Protein AF-A0A6J4VVV2-F1 (afdb_monomer_lite)

pLDDT: mean 94.4, std 8.82, range [35.97, 98.75]

Foldseek 3Di:
DEDDVCLVVDPDHDPAYDHDDQLDQWDDPQQHEIEGFQFWDAPPDPDTSGDGDLLSLLVSLLVRVVSPHPYYYQQPCDPVNGPRHPADDPVQDDPPGGSNVVSNVVSSDDDDDD

Organism: NCBI:txid543023

Secondary structure (DSSP, 8-state):
-B--TTGGG-SS--S--B---TTSSEEEETTTEEEE-S-B--TT-SS-SB---HHHHHHHHHHHHHH--SEEEES-SS-GGGT---S--GGG--SSS-HHHHHHHTTT------

Sequence (114 aa):
LKVFSGYRSCDDQPSSWHQYSPAEAADQQAGFSYSISPGFWRADEPSPRLARDLNRWRQNIREMVAAADSWQLITTFNEWGEGTAVEEAKAWESGRYGDYLDALANDGVEVGGS

Radius of gyration: 15.32 Å; chains: 1; bounding box: 56×19×36 Å

Structure (mmCIF, N/CA/C/O backbone):
data_AF-A0A6J4VVV2-F1
#
_entry.id   AF-A0A6J4VVV2-F1
#
loop_
_atom_site.group_PDB
_atom_site.id
_atom_site.type_symbol
_atom_site.label_atom_id
_atom_site.label_alt_id
_atom_site.label_comp_id
_atom_site.label_asym_id
_atom_site.label_entity_id
_atom_site.label_seq_id
_atom_site.pdbx_PDB_ins_code
_atom_site.Cartn_x
_atom_site.Cartn_y
_atom_site.Cartn_z
_atom_site.occupancy
_atom_site.B_iso_or_equiv
_atom_site.auth_seq_id
_atom_site.auth_comp_id
_atom_site.auth_asym_id
_atom_site.auth_atom_id
_atom_site.pdbx_PDB_model_num
ATOM 1 N N . LEU A 1 1 ? -17.395 -5.690 5.392 1.00 86.19 1 LEU A N 1
ATOM 2 C CA . LEU A 1 1 ? -18.173 -5.609 4.132 1.00 86.19 1 LEU A CA 1
ATOM 3 C C . LEU A 1 1 ? -17.576 -4.512 3.248 1.00 86.19 1 LEU A C 1
ATOM 5 O O . LEU A 1 1 ? -16.891 -3.649 3.788 1.00 86.19 1 LEU A O 1
ATOM 9 N N . LYS A 1 2 ? -17.788 -4.553 1.926 1.00 87.81 2 LYS A N 1
ATOM 10 C CA . LYS A 1 2 ? -17.359 -3.478 1.017 1.00 87.81 2 LYS A CA 1
ATOM 11 C C . LYS A 1 2 ? -18.241 -2.238 1.206 1.00 87.81 2 LYS A C 1
ATOM 13 O O . LYS A 1 2 ? -19.454 -2.392 1.336 1.00 87.81 2 LYS A O 1
ATOM 18 N N . VAL A 1 3 ? -17.661 -1.039 1.206 1.00 92.19 3 VAL A N 1
ATOM 19 C CA . VAL A 1 3 ? -18.433 0.212 1.319 1.00 92.19 3 VAL A CA 1
ATOM 20 C C . VAL A 1 3 ? -19.275 0.509 0.071 1.00 92.19 3 VAL A C 1
ATOM 22 O O . VAL A 1 3 ? -18.948 0.123 -1.052 1.00 92.19 3 VAL A O 1
ATOM 25 N N . PHE A 1 4 ? -20.376 1.224 0.284 1.00 91.25 4 PHE A N 1
ATOM 26 C CA . PHE A 1 4 ? -21.282 1.764 -0.732 1.00 91.25 4 PHE A CA 1
ATOM 27 C C . PHE A 1 4 ? -21.909 3.066 -0.207 1.00 91.25 4 PHE A C 1
ATOM 29 O O . PHE A 1 4 ? -21.814 3.364 0.981 1.00 91.25 4 PHE A O 1
ATOM 36 N N . SER A 1 5 ? -22.548 3.872 -1.057 1.00 92.19 5 SER A N 1
ATOM 37 C CA . SER A 1 5 ? -23.147 5.137 -0.599 1.00 92.19 5 SER A CA 1
ATOM 38 C C . SER A 1 5 ? -24.180 4.901 0.514 1.00 92.19 5 SER A C 1
ATOM 40 O O . SER A 1 5 ? -25.110 4.120 0.335 1.00 92.19 5 SER A O 1
ATOM 42 N N . GLY A 1 6 ? -24.008 5.559 1.666 1.00 90.88 6 GLY A N 1
ATOM 43 C CA . GLY A 1 6 ? -24.901 5.413 2.824 1.00 90.88 6 GLY A CA 1
ATOM 44 C C . GLY A 1 6 ? -24.637 4.194 3.716 1.00 90.88 6 GLY A C 1
ATOM 45 O O . GLY A 1 6 ? -25.412 3.946 4.631 1.00 90.88 6 GLY A O 1
ATOM 46 N N . TYR A 1 7 ? -23.543 3.448 3.523 1.00 91.31 7 TYR A N 1
ATOM 47 C CA . TYR A 1 7 ? -23.282 2.215 4.285 1.00 91.31 7 TYR A CA 1
ATOM 48 C C . TYR A 1 7 ? -23.299 2.391 5.818 1.00 91.31 7 TYR A C 1
ATOM 50 O O . TYR A 1 7 ? -23.681 1.482 6.552 1.00 91.31 7 TYR A O 1
ATOM 58 N N . ARG A 1 8 ? -22.924 3.576 6.321 1.00 90.38 8 ARG A N 1
ATOM 59 C CA . ARG A 1 8 ? -22.918 3.894 7.762 1.00 90.38 8 ARG A CA 1
ATOM 60 C C . ARG A 1 8 ? -24.309 4.102 8.362 1.00 90.38 8 ARG A C 1
ATOM 62 O O . ARG A 1 8 ? -24.425 4.128 9.580 1.00 90.38 8 ARG A O 1
ATOM 69 N N . SER A 1 9 ? -25.336 4.291 7.536 1.00 92.75 9 SER A N 1
ATOM 70 C CA . SER A 1 9 ? -26.715 4.505 7.987 1.00 92.75 9 SER A CA 1
ATOM 71 C C . SER A 1 9 ? -27.594 3.266 7.838 1.00 92.75 9 SER A C 1
ATOM 73 O O . SER A 1 9 ? -28.804 3.372 7.992 1.00 92.75 9 SER A O 1
ATOM 75 N N . CYS A 1 10 ? -27.026 2.108 7.493 1.00 90.56 10 CYS A N 1
ATOM 76 C CA . CYS A 1 10 ? -27.780 0.859 7.504 1.00 90.56 10 CYS A CA 1
ATOM 77 C C . CYS A 1 10 ? -28.147 0.477 8.939 1.00 90.56 10 CYS A C 1
ATOM 79 O O . CYS A 1 10 ? -27.286 0.539 9.818 1.00 90.56 10 CYS A O 1
ATOM 81 N N . ASP A 1 11 ? -29.394 0.046 9.136 1.00 91.50 11 ASP A N 1
ATOM 82 C CA . ASP A 1 11 ? -29.890 -0.417 10.436 1.00 91.50 11 ASP A CA 1
ATOM 83 C C . ASP A 1 11 ? -29.093 -1.636 10.935 1.00 91.50 11 ASP A C 1
ATOM 85 O O . ASP A 1 11 ? -28.714 -1.700 12.104 1.00 91.50 11 ASP A O 1
ATOM 89 N N . ASP A 1 12 ? -28.749 -2.549 10.021 1.00 91.00 12 ASP A N 1
ATOM 90 C CA . ASP A 1 12 ? -27.883 -3.696 10.288 1.00 91.00 12 ASP A CA 1
ATOM 91 C C . ASP A 1 12 ? -26.436 -3.395 9.869 1.00 91.00 12 ASP A C 1
ATOM 93 O O . ASP A 1 12 ? -26.094 -3.364 8.682 1.00 91.00 12 ASP A O 1
ATOM 97 N N . GLN A 1 13 ? -25.565 -3.184 10.858 1.00 92.88 13 GLN A N 1
ATOM 98 C CA . GLN A 1 13 ? -24.138 -2.940 10.642 1.00 92.88 13 GLN A CA 1
ATOM 99 C C . GLN A 1 13 ? -23.318 -4.238 10.760 1.00 92.88 13 GLN A C 1
ATOM 101 O O . GLN A 1 13 ? -23.471 -4.977 11.736 1.00 92.88 13 GLN A O 1
ATOM 106 N N . PRO A 1 14 ? -22.389 -4.520 9.825 1.00 92.12 14 PRO A N 1
ATOM 107 C CA . PRO A 1 14 ? -21.371 -5.535 10.036 1.00 92.12 14 PRO A CA 1
ATOM 108 C C . PRO A 1 14 ? -20.367 -5.053 11.090 1.00 92.12 14 PRO A C 1
ATOM 110 O O . PRO A 1 14 ? -20.234 -3.862 11.358 1.00 92.12 14 PRO A O 1
ATOM 113 N N . SER A 1 15 ? -19.562 -5.973 11.620 1.00 91.88 15 SER A N 1
ATOM 114 C CA . SER A 1 15 ? -18.515 -5.622 12.588 1.00 91.88 15 SER A CA 1
ATOM 115 C C . SER A 1 15 ? -17.392 -4.756 12.002 1.00 91.88 15 SER A C 1
ATOM 117 O O . SER A 1 15 ? -16.631 -4.167 12.761 1.00 91.88 15 SER A O 1
ATOM 119 N N . SER A 1 16 ? -17.239 -4.703 10.671 1.00 93.88 16 SER A N 1
ATOM 120 C CA . SER A 1 16 ? -16.228 -3.860 10.024 1.00 93.88 16 SER A CA 1
ATOM 121 C C . SER A 1 16 ? -16.491 -3.608 8.533 1.00 93.88 16 SER A C 1
ATOM 123 O O . SER A 1 16 ? -17.157 -4.399 7.845 1.00 93.88 16 SER A O 1
ATOM 125 N N . TRP A 1 17 ? -15.908 -2.524 8.022 1.00 94.81 17 TRP A N 1
ATOM 126 C CA . TRP A 1 17 ? -16.010 -2.032 6.649 1.00 94.81 17 TRP A CA 1
ATOM 127 C C . TRP A 1 17 ? -14.628 -1.850 6.027 1.00 94.81 17 TRP A C 1
ATOM 129 O O . TRP A 1 17 ? -13.697 -1.458 6.715 1.00 94.81 17 TRP A O 1
ATOM 139 N N . HIS A 1 18 ? -14.513 -2.123 4.730 1.00 94.25 18 HIS A N 1
ATOM 140 C CA . HIS A 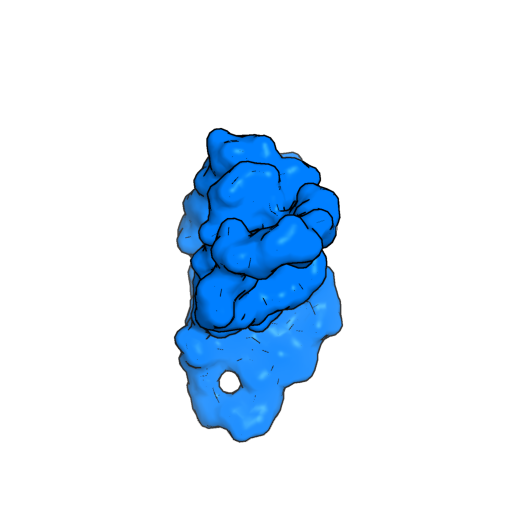1 18 ? -13.316 -1.836 3.941 1.00 94.25 18 HIS A CA 1
ATOM 141 C C . HIS A 1 18 ? -13.708 -1.407 2.527 1.00 94.25 18 HIS A C 1
ATOM 143 O O . HIS A 1 18 ? -14.826 -1.672 2.074 1.00 94.25 18 HIS A O 1
ATOM 149 N N . GLN A 1 19 ? -12.778 -0.794 1.805 1.00 93.25 19 GLN A N 1
ATOM 150 C CA . GLN A 1 19 ? -12.931 -0.497 0.389 1.00 93.25 19 GLN A CA 1
ATOM 151 C C . GLN A 1 19 ? -11.771 -1.101 -0.396 1.00 93.25 19 GLN A C 1
ATOM 153 O O . GLN A 1 19 ? -10.611 -0.922 -0.049 1.00 93.25 19 GLN A O 1
ATOM 158 N N . TYR A 1 20 ? -12.092 -1.792 -1.489 1.00 91.88 20 TYR A N 1
ATOM 159 C CA . TYR A 1 20 ? -11.096 -2.151 -2.494 1.00 91.88 20 TYR A CA 1
ATOM 160 C C . TYR A 1 20 ? -11.014 -1.023 -3.526 1.00 91.88 20 TYR A C 1
ATOM 162 O O . TYR A 1 20 ? -11.900 -0.905 -4.377 1.00 91.88 20 TYR A O 1
ATOM 170 N N . SER A 1 21 ? -9.996 -0.167 -3.411 1.00 93.06 21 SER A N 1
ATOM 171 C CA . SER A 1 21 ? -9.748 0.953 -4.329 1.00 93.06 21 SER A CA 1
ATOM 172 C C . SER A 1 21 ? -8.250 1.116 -4.614 1.00 93.06 21 SER A C 1
ATOM 174 O O . SER A 1 21 ? -7.650 2.102 -4.202 1.00 93.06 21 SER A O 1
ATOM 176 N N . PRO A 1 22 ? -7.612 0.157 -5.308 1.00 94.12 22 PRO A N 1
ATOM 177 C CA . PRO A 1 22 ? -6.158 0.158 -5.497 1.00 94.12 22 PRO A CA 1
ATOM 178 C C . PRO A 1 22 ? -5.620 1.329 -6.330 1.00 94.12 22 PRO A C 1
ATOM 180 O O . PRO A 1 22 ? -4.433 1.626 -6.284 1.00 94.12 22 PRO A O 1
ATOM 183 N N . ALA A 1 23 ? -6.479 2.007 -7.095 1.00 97.00 23 ALA A N 1
ATOM 184 C CA . ALA A 1 23 ? -6.099 3.230 -7.798 1.00 97.00 23 ALA A CA 1
ATOM 185 C C . ALA A 1 23 ? -5.945 4.443 -6.857 1.00 97.00 23 ALA A C 1
ATOM 187 O O . ALA A 1 23 ? -5.364 5.444 -7.264 1.00 97.00 23 ALA A O 1
ATOM 188 N N . GLU A 1 24 ? -6.419 4.347 -5.612 1.00 97.75 24 GLU A N 1
ATOM 189 C CA . GLU A 1 24 ? -6.153 5.325 -4.560 1.00 97.75 24 GLU A CA 1
ATOM 190 C C . GLU A 1 24 ? -4.940 4.874 -3.745 1.00 97.75 24 GLU A C 1
ATOM 192 O O . GLU A 1 24 ? -4.828 3.714 -3.344 1.00 97.75 24 GLU A O 1
ATOM 197 N N . ALA A 1 25 ? -4.010 5.794 -3.484 1.00 98.25 25 ALA A N 1
ATOM 198 C CA . ALA A 1 25 ? -2.788 5.463 -2.749 1.00 98.25 25 ALA A CA 1
ATOM 199 C C . ALA A 1 25 ? -3.068 5.061 -1.291 1.00 98.25 25 ALA A C 1
ATOM 201 O O . ALA A 1 25 ? -2.313 4.272 -0.714 1.00 98.25 25 ALA A O 1
ATOM 202 N N . ALA A 1 26 ? -4.126 5.630 -0.713 1.00 98.19 26 ALA A N 1
ATOM 203 C CA . ALA A 1 26 ? -4.633 5.335 0.614 1.00 98.19 26 ALA A CA 1
ATOM 204 C C . ALA A 1 26 ? -6.161 5.514 0.642 1.00 98.19 26 ALA A C 1
ATOM 206 O O . ALA A 1 26 ? -6.686 6.460 0.056 1.00 98.19 26 ALA A O 1
ATOM 207 N N . ASP A 1 27 ? -6.861 4.632 1.349 1.00 97.69 27 ASP A N 1
ATOM 208 C CA . ASP A 1 27 ? -8.282 4.753 1.675 1.00 97.69 27 ASP A CA 1
ATOM 209 C C . ASP A 1 27 ? -8.477 4.444 3.157 1.00 97.69 27 ASP A C 1
ATOM 211 O O . ASP A 1 27 ? -8.040 3.401 3.648 1.00 97.69 27 ASP A O 1
ATOM 215 N N . GLN A 1 28 ? -9.144 5.350 3.869 1.00 96.94 28 GLN A N 1
ATOM 216 C CA . GLN A 1 28 ? -9.451 5.169 5.278 1.00 96.94 28 GLN A CA 1
ATOM 217 C C . GLN A 1 28 ? -10.960 5.126 5.502 1.00 96.94 28 GLN A C 1
ATOM 219 O O . GLN A 1 28 ? -11.686 6.104 5.314 1.00 96.94 28 GLN A O 1
ATOM 224 N N . GLN A 1 29 ? -11.417 4.002 6.036 1.00 95.75 29 GLN A N 1
ATOM 225 C CA . GLN A 1 29 ? -12.712 3.869 6.680 1.00 95.75 29 GLN A CA 1
ATOM 226 C C . GLN A 1 29 ? -12.492 4.013 8.185 1.00 95.75 29 GLN A C 1
ATOM 228 O O . GLN A 1 29 ? -12.367 3.015 8.888 1.00 95.75 29 GLN A O 1
ATOM 233 N N . ALA A 1 30 ? -12.408 5.261 8.660 1.00 94.25 30 ALA A N 1
ATOM 234 C CA . ALA A 1 30 ? -12.011 5.573 10.036 1.00 94.25 30 ALA A CA 1
ATOM 235 C C . ALA A 1 30 ? -12.827 4.786 11.078 1.00 94.25 30 ALA A C 1
ATOM 237 O O . ALA A 1 30 ? -14.061 4.769 11.022 1.00 94.25 30 ALA A O 1
ATOM 238 N N . GLY A 1 31 ? -12.124 4.149 12.012 1.00 93.56 31 GLY A N 1
ATOM 239 C CA . GLY A 1 31 ? -12.648 3.213 13.005 1.00 93.56 31 GLY A CA 1
ATOM 240 C C . GLY A 1 31 ? -12.755 1.762 12.519 1.00 93.56 31 GLY A C 1
ATOM 241 O O . GLY A 1 31 ? -13.056 0.885 13.325 1.00 93.56 31 GLY A O 1
ATOM 242 N N . PHE A 1 32 ? -12.516 1.483 11.234 1.00 95.75 32 PHE A N 1
ATOM 243 C CA . PHE A 1 32 ? -12.671 0.154 10.641 1.00 95.75 32 PHE A CA 1
ATOM 244 C C . PHE A 1 32 ? -11.408 -0.326 9.938 1.00 95.75 32 PHE A C 1
ATOM 246 O O . PHE A 1 32 ? -10.846 -1.341 10.345 1.00 95.75 32 PHE A O 1
ATOM 253 N N . SER A 1 33 ? -10.967 0.372 8.893 1.00 97.56 33 SER A N 1
ATOM 254 C CA . SER A 1 33 ? -9.827 -0.058 8.088 1.00 97.56 33 SER A CA 1
ATOM 255 C C . SER A 1 33 ? -9.063 1.106 7.480 1.00 97.56 33 SER A C 1
ATOM 257 O O . SER A 1 33 ? -9.679 2.063 7.018 1.00 97.56 33 SER A O 1
ATOM 259 N N . TYR A 1 34 ? -7.757 0.938 7.336 1.00 98.31 34 TYR A N 1
ATOM 260 C CA . TYR A 1 34 ? -6.896 1.768 6.509 1.00 98.31 34 TYR A CA 1
ATOM 261 C C . TYR A 1 34 ? -6.247 0.868 5.454 1.00 98.31 34 TYR A C 1
ATOM 263 O O . TYR A 1 34 ? -5.633 -0.146 5.792 1.00 98.31 34 TYR A O 1
ATOM 271 N N . SER A 1 35 ? -6.405 1.191 4.172 1.00 98.19 35 SER A N 1
ATOM 272 C CA . SER A 1 35 ? -5.799 0.445 3.070 1.00 98.19 35 SER A CA 1
ATOM 273 C C . SER A 1 35 ? -4.848 1.315 2.267 1.00 98.19 35 SER A C 1
ATOM 275 O O . SER A 1 35 ? -5.127 2.488 2.056 1.00 98.19 35 SER A O 1
ATOM 277 N N . ILE A 1 36 ? -3.742 0.735 1.805 1.00 98.69 36 ILE A N 1
ATOM 278 C CA . ILE A 1 36 ? -2.752 1.404 0.955 1.00 98.69 36 ILE A CA 1
ATOM 279 C C . ILE A 1 36 ? -2.433 0.566 -0.283 1.00 98.69 36 ILE A C 1
ATOM 281 O O . ILE A 1 36 ? -2.490 -0.669 -0.247 1.00 98.69 36 ILE A O 1
ATOM 285 N N . SER A 1 37 ? -2.057 1.237 -1.372 1.00 98.62 37 SER A N 1
ATOM 286 C CA . SER A 1 37 ? -1.600 0.599 -2.611 1.00 98.62 37 SER A CA 1
ATOM 287 C C . SER A 1 37 ? -0.291 1.227 -3.108 1.00 98.62 37 SER A C 1
ATOM 289 O O . SER A 1 37 ? -0.155 2.456 -3.075 1.00 98.62 37 SER A O 1
ATOM 291 N N . PRO A 1 38 ? 0.697 0.427 -3.566 1.00 98.31 38 PRO A N 1
ATOM 292 C CA . PRO A 1 38 ? 1.971 0.966 -4.043 1.00 98.31 38 PRO A CA 1
ATOM 293 C C . PRO A 1 38 ? 1.827 1.658 -5.403 1.00 98.31 38 PRO A C 1
ATOM 295 O O . PRO A 1 38 ? 2.645 2.503 -5.760 1.00 98.31 38 PRO A O 1
ATOM 298 N N . GLY A 1 39 ? 0.794 1.299 -6.162 1.00 98.12 39 GLY A N 1
ATOM 299 C CA . GLY A 1 39 ? 0.541 1.726 -7.527 1.00 98.12 39 GLY A CA 1
ATOM 300 C C . GLY A 1 39 ? -0.576 0.890 -8.144 1.00 98.12 39 GLY A C 1
ATOM 301 O O . GLY A 1 39 ? -0.944 -0.153 -7.614 1.00 98.12 39 GLY A O 1
ATOM 302 N N . PHE A 1 40 ? -1.090 1.344 -9.280 1.00 98.44 40 PHE A N 1
ATOM 303 C CA . PHE A 1 40 ? -2.129 0.660 -10.033 1.00 98.44 40 PHE A CA 1
ATOM 304 C C . PHE A 1 40 ? -1.978 0.954 -11.518 1.00 98.44 40 PHE A C 1
ATOM 306 O O . PHE A 1 40 ? -2.096 2.098 -11.980 1.00 98.44 40 PHE A O 1
ATOM 313 N N . TRP A 1 41 ? -1.738 -0.112 -12.265 1.00 97.75 41 TRP A N 1
ATOM 314 C CA . TRP A 1 41 ? -1.624 -0.104 -13.709 1.00 97.75 41 TRP A CA 1
ATOM 315 C C . TRP A 1 41 ? -2.107 -1.452 -14.223 1.00 97.75 41 TRP A C 1
ATOM 317 O O . TRP A 1 41 ? -1.365 -2.433 -14.208 1.00 97.75 41 TRP A O 1
ATOM 327 N N . ARG A 1 42 ? -3.375 -1.513 -14.639 1.00 96.19 42 ARG A N 1
ATOM 328 C CA . ARG A 1 42 ? -3.897 -2.741 -15.237 1.00 96.19 42 ARG A CA 1
ATOM 329 C C . ARG A 1 42 ? -3.187 -3.017 -16.553 1.00 96.19 42 ARG A C 1
ATOM 331 O O . ARG A 1 42 ? -2.921 -2.101 -17.327 1.00 96.19 42 ARG A O 1
AT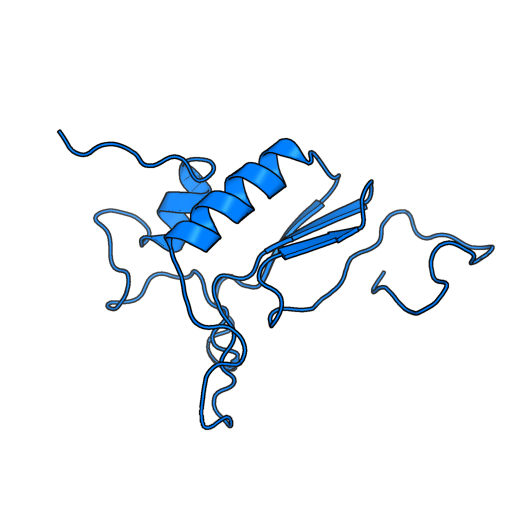OM 338 N N . ALA A 1 43 ? -2.913 -4.292 -16.808 1.00 94.31 43 ALA A N 1
ATOM 339 C CA . ALA A 1 43 ? -2.158 -4.741 -17.975 1.00 94.31 43 ALA A CA 1
ATOM 340 C C . ALA A 1 43 ? -2.783 -4.347 -19.332 1.00 94.31 43 ALA A C 1
ATOM 342 O O . ALA A 1 43 ? -2.089 -4.346 -20.346 1.00 94.31 43 ALA A O 1
ATOM 343 N N . ASP A 1 44 ? -4.078 -4.020 -19.366 1.00 95.25 44 ASP A N 1
ATOM 344 C CA . ASP A 1 44 ? -4.815 -3.561 -20.54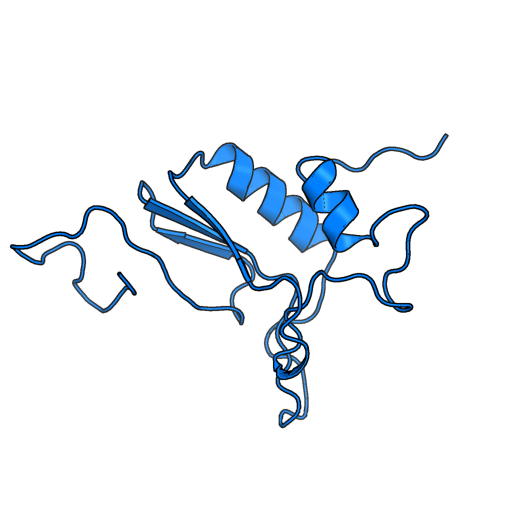7 1.00 95.25 44 ASP A CA 1
ATOM 345 C C . ASP A 1 44 ? -4.846 -2.028 -20.704 1.00 95.25 44 ASP A C 1
ATOM 347 O O . ASP A 1 44 ? -5.468 -1.519 -21.638 1.00 95.25 44 ASP A O 1
ATOM 351 N N . GLU A 1 45 ? -4.185 -1.276 -19.821 1.00 96.75 45 GLU A N 1
ATOM 352 C CA . GLU A 1 45 ? -4.215 0.187 -19.819 1.00 96.75 45 GLU A CA 1
ATOM 353 C C . GLU A 1 45 ? -2.931 0.798 -20.388 1.00 96.75 45 GLU A C 1
ATOM 355 O O . GLU A 1 45 ? -1.828 0.329 -20.102 1.00 96.75 45 GLU A O 1
ATOM 360 N N . PRO A 1 46 ? -3.032 1.893 -21.163 1.00 96.69 46 PRO A N 1
ATOM 361 C CA . PRO A 1 46 ? -1.867 2.507 -21.802 1.00 96.69 46 PRO A CA 1
ATOM 362 C C . PRO A 1 46 ? -0.949 3.244 -20.815 1.00 96.69 46 PRO A C 1
ATOM 364 O O . PRO A 1 46 ? 0.194 3.548 -21.147 1.00 96.69 46 PRO A O 1
ATOM 367 N N . SER A 1 47 ? -1.446 3.565 -19.620 1.00 97.25 47 SER A N 1
ATOM 368 C CA . SER A 1 47 ? -0.727 4.316 -18.593 1.00 97.25 47 SER A CA 1
ATOM 369 C C . SER A 1 47 ? -1.243 3.956 -17.197 1.00 97.25 47 SER A C 1
ATOM 371 O O . SER A 1 47 ? -2.426 3.633 -17.068 1.00 97.25 47 SER A O 1
ATOM 373 N N . PRO A 1 48 ? -0.414 4.064 -16.142 1.00 97.50 48 PRO A N 1
ATOM 374 C CA . PRO A 1 48 ? -0.859 3.841 -14.770 1.00 97.50 48 PRO A CA 1
ATOM 375 C C . PRO A 1 48 ? -1.929 4.861 -14.362 1.00 97.50 48 PRO A C 1
ATOM 377 O O . PRO A 1 48 ? -1.772 6.056 -14.616 1.00 97.50 48 PRO A O 1
ATOM 380 N N . ARG A 1 49 ? -2.978 4.413 -13.659 1.00 98.19 49 ARG A N 1
ATOM 381 C CA . ARG A 1 49 ? -3.898 5.334 -12.958 1.00 98.19 49 ARG A CA 1
ATOM 382 C C . ARG A 1 49 ? -3.273 5.854 -11.668 1.00 98.19 49 ARG A C 1
ATOM 384 O O . ARG A 1 49 ? -3.514 6.989 -11.280 1.00 98.19 49 ARG A O 1
ATOM 391 N N . LEU A 1 50 ? -2.436 5.023 -11.046 1.00 98.38 50 LEU A N 1
ATOM 392 C CA . LEU A 1 50 ? -1.625 5.370 -9.891 1.00 98.38 50 LEU A CA 1
ATOM 393 C C . LEU A 1 50 ? -0.181 4.945 -10.155 1.00 98.38 50 LEU A C 1
ATOM 395 O O . LEU A 1 50 ? 0.155 3.763 -10.097 1.00 98.38 50 LEU A O 1
ATOM 399 N N . ALA A 1 51 ? 0.685 5.908 -10.461 1.00 98.06 51 ALA A N 1
ATOM 400 C CA . ALA A 1 51 ? 2.110 5.635 -10.617 1.00 98.06 51 ALA A CA 1
ATOM 401 C C . ALA A 1 51 ? 2.728 5.187 -9.285 1.00 98.06 51 ALA A C 1
ATOM 403 O O . ALA A 1 51 ? 2.318 5.660 -8.222 1.00 98.06 51 ALA A O 1
ATOM 404 N N . ARG A 1 52 ? 3.728 4.304 -9.355 1.00 98.19 52 ARG A N 1
ATOM 405 C CA . ARG A 1 52 ? 4.527 3.887 -8.200 1.00 98.19 52 ARG A CA 1
ATOM 406 C C . ARG A 1 52 ? 5.365 5.044 -7.663 1.00 98.19 52 ARG A C 1
ATOM 408 O O . ARG A 1 52 ? 6.026 5.731 -8.434 1.00 98.19 52 ARG A O 1
ATOM 415 N N . ASP A 1 53 ? 5.339 5.229 -6.349 1.00 98.12 53 ASP A N 1
ATOM 416 C CA . ASP A 1 53 ? 6.090 6.269 -5.644 1.00 98.12 53 ASP A CA 1
ATOM 417 C C . ASP A 1 53 ? 6.457 5.760 -4.245 1.00 98.12 53 ASP A C 1
ATOM 419 O O . ASP A 1 53 ? 5.590 5.602 -3.381 1.00 98.12 53 ASP A O 1
ATOM 423 N N . LEU A 1 54 ? 7.747 5.486 -4.032 1.00 97.62 54 LEU A N 1
ATOM 424 C CA . LEU A 1 54 ? 8.247 4.914 -2.782 1.00 97.62 54 LEU A CA 1
ATOM 425 C C . LEU A 1 54 ? 8.186 5.909 -1.610 1.00 97.62 54 LEU A C 1
ATOM 427 O O . LEU A 1 54 ? 7.978 5.500 -0.468 1.00 97.62 54 LEU A O 1
ATOM 431 N N . ASN A 1 55 ? 8.304 7.212 -1.874 1.00 98.06 55 ASN A N 1
ATOM 432 C CA . ASN A 1 55 ? 8.198 8.235 -0.834 1.00 98.06 55 ASN A CA 1
ATOM 433 C C . ASN A 1 55 ? 6.753 8.356 -0.350 1.00 98.06 55 ASN A C 1
ATOM 435 O O . ASN A 1 55 ? 6.503 8.365 0.858 1.00 98.06 55 ASN A O 1
ATOM 439 N N . ARG A 1 56 ? 5.795 8.375 -1.286 1.00 98.56 56 ARG A N 1
ATOM 440 C CA . ARG A 1 56 ? 4.366 8.324 -0.954 1.00 98.56 56 ARG A CA 1
ATOM 441 C C . ARG A 1 56 ? 4.012 7.023 -0.242 1.00 98.56 56 ARG A C 1
ATOM 443 O O . ARG A 1 56 ? 3.298 7.060 0.750 1.00 98.56 56 ARG A O 1
ATOM 450 N N . TRP A 1 57 ? 4.539 5.887 -0.697 1.00 98.56 57 TRP A N 1
ATOM 451 C CA . TRP A 1 57 ? 4.341 4.592 -0.042 1.00 98.56 57 TRP A CA 1
ATOM 452 C C . TRP A 1 57 ? 4.770 4.621 1.430 1.00 98.56 57 TRP A C 1
ATOM 454 O O . TRP A 1 57 ? 3.979 4.289 2.310 1.00 98.56 57 TRP A O 1
ATOM 464 N N . ARG A 1 58 ? 5.985 5.106 1.717 1.00 98.69 58 ARG A N 1
ATOM 465 C CA . ARG A 1 58 ? 6.490 5.275 3.088 1.00 98.69 58 ARG A CA 1
ATOM 466 C C . ARG A 1 58 ? 5.610 6.200 3.927 1.00 98.69 58 ARG A C 1
ATOM 468 O O . ARG A 1 58 ? 5.331 5.886 5.080 1.00 98.69 58 ARG A O 1
ATOM 475 N N . GLN A 1 59 ? 5.164 7.323 3.362 1.00 98.62 59 GLN A N 1
ATOM 476 C CA . GLN A 1 59 ? 4.239 8.233 4.044 1.00 98.62 59 GLN A CA 1
ATOM 477 C C . GLN A 1 59 ? 2.920 7.537 4.393 1.00 98.62 59 GLN A C 1
ATOM 479 O O . GLN A 1 59 ? 2.501 7.589 5.546 1.00 98.62 59 GLN A O 1
ATOM 484 N N . ASN A 1 60 ? 2.317 6.828 3.440 1.00 98.75 60 ASN A N 1
ATOM 485 C CA . ASN A 1 60 ? 1.051 6.132 3.648 1.00 98.75 60 ASN A CA 1
ATOM 486 C C . ASN A 1 60 ? 1.172 5.012 4.694 1.00 98.75 60 ASN A C 1
ATOM 488 O O . ASN A 1 60 ? 0.230 4.791 5.447 1.00 98.75 60 ASN A O 1
ATOM 492 N N . ILE A 1 61 ? 2.324 4.338 4.803 1.00 98.75 61 ILE A N 1
ATOM 493 C CA . ILE A 1 61 ? 2.571 3.373 5.890 1.00 98.75 61 ILE A CA 1
ATOM 494 C C . ILE A 1 61 ? 2.570 4.078 7.249 1.00 98.75 61 ILE A C 1
ATOM 496 O O . ILE A 1 61 ? 1.896 3.619 8.168 1.00 98.75 61 ILE A O 1
ATOM 500 N N . ARG A 1 62 ? 3.276 5.208 7.382 1.00 98.69 62 ARG A N 1
ATOM 501 C CA . ARG A 1 62 ? 3.299 5.971 8.641 1.00 98.69 62 ARG A CA 1
ATOM 502 C C . ARG A 1 62 ? 1.903 6.443 9.041 1.00 98.69 62 ARG A C 1
ATOM 504 O O . ARG A 1 62 ? 1.548 6.369 10.213 1.00 98.69 62 ARG A O 1
ATOM 511 N N . GLU A 1 63 ? 1.107 6.895 8.076 1.00 98.56 63 GLU A N 1
ATOM 512 C CA . GLU A 1 63 ? -0.288 7.284 8.301 1.00 98.56 63 GLU A CA 1
ATOM 513 C C . GLU A 1 63 ? -1.166 6.091 8.687 1.00 98.56 63 GLU A C 1
ATOM 515 O O . GLU A 1 63 ? -1.933 6.193 9.639 1.00 98.56 63 GLU A O 1
ATOM 520 N N . MET A 1 64 ? -1.010 4.950 8.013 1.00 98.44 64 MET A N 1
ATOM 521 C CA . MET A 1 64 ? -1.719 3.707 8.325 1.00 98.44 64 MET A CA 1
ATOM 522 C C . MET A 1 64 ? -1.428 3.235 9.758 1.00 98.44 64 MET A C 1
ATOM 524 O O . MET A 1 64 ? -2.356 2.895 10.495 1.00 98.44 64 MET A O 1
ATOM 528 N N . VAL A 1 65 ? -0.157 3.259 10.175 1.00 98.19 65 VAL A N 1
ATOM 529 C CA . VAL A 1 65 ? 0.270 2.934 11.547 1.00 98.19 65 VAL A CA 1
ATOM 530 C C . VAL A 1 65 ? -0.314 3.931 12.550 1.00 98.19 65 VAL A C 1
ATOM 532 O O . VAL A 1 65 ? -0.876 3.518 13.563 1.00 98.19 65 VAL A O 1
ATOM 535 N N . ALA A 1 66 ? -0.242 5.233 12.258 1.00 98.12 66 ALA A N 1
ATOM 536 C CA . ALA A 1 66 ? -0.757 6.285 13.134 1.00 98.12 66 ALA A CA 1
ATOM 537 C C . ALA A 1 66 ? -2.289 6.277 13.270 1.00 98.12 66 ALA A C 1
ATOM 539 O O . ALA A 1 66 ? -2.807 6.631 14.328 1.00 98.12 66 ALA A O 1
ATOM 540 N N . ALA A 1 67 ? -3.013 5.873 12.223 1.00 97.56 67 ALA A N 1
ATOM 541 C CA . ALA A 1 67 ? -4.468 5.788 12.228 1.00 97.56 67 ALA A CA 1
ATOM 542 C C . ALA A 1 67 ? -4.993 4.748 13.228 1.00 97.56 67 ALA A C 1
ATOM 544 O O . ALA A 1 67 ? -6.083 4.928 13.767 1.00 97.56 67 ALA A O 1
ATOM 545 N N . ALA A 1 68 ? -4.217 3.685 13.480 1.00 95.19 68 ALA A N 1
ATOM 546 C CA . ALA A 1 68 ? -4.555 2.610 14.414 1.00 95.19 68 ALA A CA 1
ATOM 547 C C . ALA A 1 68 ? -5.965 2.012 14.195 1.00 95.19 68 ALA A C 1
ATOM 549 O O . ALA A 1 68 ? -6.617 1.558 15.139 1.00 95.19 68 ALA A O 1
ATOM 550 N N . ASP A 1 69 ? -6.438 2.011 12.943 1.00 97.31 69 ASP A N 1
ATOM 551 C CA . ASP A 1 69 ? -7.688 1.359 12.558 1.00 97.31 69 ASP A CA 1
ATOM 552 C C . ASP A 1 69 ? -7.597 -0.160 12.766 1.00 97.31 69 ASP A C 1
ATOM 554 O O . ASP A 1 69 ? -6.521 -0.754 12.688 1.00 97.31 69 ASP A O 1
ATOM 558 N N . SER A 1 70 ? -8.740 -0.814 13.006 1.00 95.69 70 SER A N 1
ATOM 559 C CA . SER A 1 70 ? -8.780 -2.249 13.344 1.00 95.69 70 SER A CA 1
ATOM 560 C C . SER A 1 70 ? -8.191 -3.159 12.264 1.00 95.69 70 SER A C 1
ATOM 562 O O . SER A 1 70 ? -7.718 -4.251 12.577 1.00 95.69 70 SER A O 1
ATOM 564 N N . TRP A 1 71 ? -8.226 -2.722 11.005 1.00 96.75 71 TRP A N 1
ATOM 565 C CA . TRP A 1 71 ? -7.635 -3.426 9.875 1.00 96.75 71 TRP A CA 1
ATOM 566 C C . TRP A 1 71 ? -6.666 -2.523 9.123 1.00 96.75 71 TRP A C 1
ATOM 568 O O . TRP A 1 71 ? -7.023 -1.427 8.702 1.00 96.75 71 TRP A O 1
ATOM 578 N N . GLN A 1 72 ? -5.461 -3.024 8.882 1.00 97.25 72 GLN A N 1
ATOM 579 C CA . GLN A 1 72 ? -4.463 -2.392 8.025 1.00 97.25 72 GLN A CA 1
ATOM 580 C C . GLN A 1 72 ? -4.237 -3.297 6.815 1.00 97.25 72 GLN A C 1
ATOM 582 O O . GLN A 1 72 ? -3.866 -4.461 6.968 1.00 97.25 72 GLN A O 1
ATOM 587 N N . LEU A 1 73 ? -4.553 -2.803 5.619 1.00 97.94 73 LEU A N 1
ATOM 588 C CA . LEU A 1 73 ? -4.705 -3.626 4.419 1.00 97.94 73 LEU A CA 1
ATOM 589 C C . LEU A 1 73 ? -3.766 -3.176 3.301 1.00 97.94 73 LEU A C 1
ATOM 591 O O . LEU A 1 73 ? -3.812 -2.030 2.857 1.00 97.94 73 LEU A O 1
ATOM 595 N N . ILE A 1 74 ? -2.985 -4.111 2.768 1.00 98.19 74 ILE A N 1
ATOM 596 C CA . ILE A 1 74 ? -2.136 -3.877 1.599 1.00 98.19 74 ILE A CA 1
ATOM 597 C C . ILE A 1 74 ? -2.834 -4.394 0.350 1.00 98.19 74 ILE A C 1
ATOM 599 O O . ILE A 1 74 ? -3.192 -5.571 0.279 1.00 98.19 74 ILE A O 1
ATOM 603 N N . THR A 1 75 ? -2.976 -3.532 -0.653 1.00 97.06 75 THR A N 1
ATOM 604 C CA . THR A 1 75 ? -3.504 -3.907 -1.964 1.00 97.06 75 THR A CA 1
ATOM 605 C C . THR A 1 75 ? -2.387 -3.770 -2.995 1.00 97.06 75 THR A C 1
ATOM 607 O O . THR A 1 75 ? -2.170 -2.671 -3.499 1.00 97.06 75 THR A O 1
ATOM 610 N N . THR A 1 76 ? -1.622 -4.825 -3.296 1.00 97.88 76 THR A N 1
ATOM 611 C CA . THR A 1 76 ? -1.712 -6.231 -2.831 1.00 97.88 76 THR A CA 1
ATOM 612 C C . THR A 1 76 ? -0.317 -6.835 -2.643 1.00 97.88 76 THR A C 1
ATOM 614 O O . THR A 1 76 ? 0.682 -6.207 -2.982 1.00 97.88 76 THR A O 1
ATOM 617 N N . PHE A 1 77 ? -0.222 -8.076 -2.153 1.00 98.12 77 PHE A N 1
ATOM 618 C CA . PHE A 1 77 ? 1.054 -8.792 -2.183 1.00 98.12 77 PHE A CA 1
ATOM 619 C C . PHE A 1 77 ? 1.534 -9.051 -3.624 1.00 98.12 77 PHE A C 1
ATOM 621 O O . PHE A 1 77 ? 2.598 -8.563 -3.990 1.00 98.12 77 PHE A O 1
ATOM 628 N N . ASN A 1 78 ? 0.748 -9.746 -4.456 1.00 97.88 78 ASN A N 1
ATOM 629 C CA . ASN A 1 78 ? 1.196 -10.271 -5.755 1.00 97.88 78 ASN A CA 1
ATOM 630 C C . ASN A 1 78 ? 0.168 -10.157 -6.904 1.00 97.88 78 ASN A C 1
ATOM 632 O O . ASN A 1 78 ? 0.212 -10.947 -7.847 1.00 97.88 78 ASN A O 1
ATOM 636 N N . GLU A 1 79 ? -0.755 -9.189 -6.876 1.00 97.25 79 GLU A N 1
ATOM 637 C CA . GLU A 1 79 ? -1.659 -8.939 -8.012 1.00 97.25 79 GLU A CA 1
ATOM 638 C C . GLU A 1 79 ? -0.944 -8.121 -9.102 1.00 97.25 79 GLU A C 1
ATOM 640 O O . GLU A 1 79 ? -1.094 -6.901 -9.248 1.00 97.25 79 GLU A O 1
ATOM 645 N N . TRP A 1 80 ? -0.100 -8.826 -9.855 1.00 97.00 80 TRP A N 1
ATOM 646 C CA . TRP A 1 80 ? 0.685 -8.287 -10.962 1.00 97.00 80 TRP A CA 1
ATOM 647 C C . TRP A 1 80 ? -0.182 -7.783 -12.117 1.00 97.00 80 TRP A C 1
ATOM 649 O O . TRP A 1 80 ? 0.194 -6.805 -12.761 1.00 97.00 80 TRP A O 1
ATOM 659 N N . GLY A 1 81 ? -1.346 -8.399 -12.363 1.00 96.75 81 GLY A N 1
ATOM 660 C CA . GLY A 1 81 ? -2.242 -8.022 -13.460 1.00 96.75 81 GLY A CA 1
ATOM 661 C C . GLY A 1 81 ? -2.826 -6.616 -13.310 1.00 96.75 81 GLY A C 1
ATOM 662 O O . GLY A 1 81 ? -3.134 -5.962 -14.308 1.00 96.75 81 GLY A O 1
ATOM 663 N N . GLU A 1 82 ? -2.920 -6.129 -12.071 1.00 96.81 82 GLU A N 1
ATOM 664 C CA . GLU A 1 82 ? -3.361 -4.770 -11.745 1.00 96.81 82 GLU A CA 1
ATOM 665 C C . GLU A 1 82 ? -2.211 -3.815 -11.399 1.00 96.81 82 GLU A C 1
ATOM 667 O O . GLU A 1 82 ? -2.435 -2.640 -11.101 1.00 96.81 82 GLU A O 1
ATOM 672 N N . GLY A 1 83 ? -0.967 -4.299 -11.421 1.00 97.00 83 GLY A N 1
ATOM 673 C CA . GLY A 1 83 ? 0.207 -3.498 -11.086 1.00 97.00 83 GLY A CA 1
ATOM 674 C C . GLY A 1 83 ? 0.316 -3.132 -9.602 1.00 97.00 83 GLY A C 1
ATOM 675 O O . GLY A 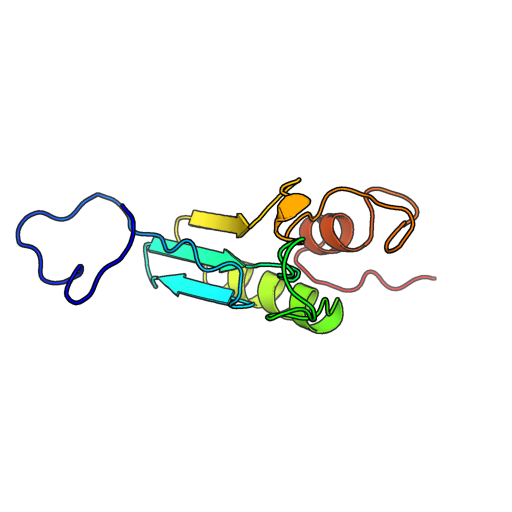1 83 ? 1.084 -2.228 -9.267 1.00 97.00 83 GLY A O 1
ATOM 676 N N . THR A 1 84 ? -0.396 -3.836 -8.714 1.00 98.19 84 THR A N 1
ATOM 677 C CA . THR A 1 84 ? -0.492 -3.511 -7.277 1.00 98.19 84 THR A CA 1
ATOM 678 C C . THR A 1 84 ? 0.464 -4.308 -6.385 1.00 98.19 84 THR A C 1
ATOM 680 O O . THR A 1 84 ? 0.491 -4.084 -5.180 1.00 98.19 84 THR A O 1
ATOM 683 N N . ALA A 1 85 ? 1.259 -5.221 -6.952 1.00 98.19 85 ALA A N 1
ATOM 684 C CA . ALA A 1 85 ? 2.143 -6.109 -6.196 1.00 98.19 85 ALA A CA 1
ATOM 685 C C . ALA A 1 85 ? 3.209 -5.356 -5.369 1.00 98.19 85 ALA A C 1
ATOM 687 O O . ALA A 1 85 ? 3.897 -4.470 -5.885 1.00 98.19 85 ALA A O 1
ATOM 688 N N . VAL A 1 86 ? 3.383 -5.728 -4.101 1.00 98.38 86 VAL A N 1
ATOM 689 C CA . VAL A 1 86 ? 4.556 -5.353 -3.286 1.00 98.38 86 VAL A CA 1
ATOM 690 C C . VAL A 1 86 ? 5.627 -6.445 -3.255 1.00 98.38 86 VAL A C 1
ATOM 692 O O . VAL A 1 86 ? 6.729 -6.174 -2.791 1.00 98.38 86 VAL A O 1
ATOM 695 N N . GLU A 1 87 ? 5.314 -7.650 -3.746 1.00 97.81 87 GLU A N 1
ATOM 696 C CA . GLU A 1 87 ? 6.258 -8.755 -3.940 1.00 97.81 87 GLU A CA 1
ATOM 697 C C . GLU A 1 87 ? 7.541 -8.275 -4.635 1.00 97.81 87 GLU A C 1
ATOM 699 O O . GLU A 1 87 ? 7.514 -7.389 -5.495 1.00 97.81 87 GLU A O 1
ATOM 704 N N . GLU A 1 88 ? 8.678 -8.841 -4.233 1.00 96.44 88 GLU A N 1
ATOM 705 C CA . GLU A 1 88 ? 9.987 -8.478 -4.762 1.00 96.44 88 GLU A CA 1
ATOM 706 C C . GLU A 1 88 ? 10.043 -8.616 -6.291 1.00 96.44 88 GLU A C 1
ATOM 708 O O . GLU A 1 88 ? 9.631 -9.621 -6.873 1.00 96.44 88 GLU A O 1
ATOM 713 N N . ALA A 1 89 ? 10.613 -7.609 -6.950 1.00 96.12 89 ALA A N 1
ATOM 714 C CA . ALA A 1 89 ? 11.024 -7.700 -8.339 1.00 96.12 89 ALA A CA 1
ATOM 715 C C . ALA A 1 89 ? 12.280 -6.883 -8.584 1.00 96.12 89 ALA A C 1
ATOM 717 O O . ALA A 1 89 ? 12.571 -5.918 -7.885 1.00 96.12 89 ALA A O 1
ATOM 718 N N . LYS A 1 90 ? 12.958 -7.214 -9.682 1.00 96.56 90 LYS A N 1
ATOM 719 C CA . LYS A 1 90 ? 14.194 -6.566 -10.129 1.00 96.56 90 LYS A CA 1
ATOM 720 C C . LYS A 1 90 ? 14.130 -5.031 -10.185 1.00 96.56 90 LYS A C 1
ATOM 722 O O . LYS A 1 90 ? 15.145 -4.369 -10.033 1.00 96.56 90 LYS A O 1
ATOM 727 N N . ALA A 1 91 ? 12.957 -4.449 -10.441 1.00 94.50 91 ALA A N 1
ATOM 728 C CA . ALA A 1 91 ? 12.795 -2.996 -10.535 1.00 94.50 91 ALA A CA 1
ATOM 729 C C . ALA A 1 91 ? 12.766 -2.271 -9.171 1.00 94.50 91 ALA A C 1
ATOM 731 O O . ALA A 1 91 ? 12.817 -1.044 -9.147 1.00 94.50 91 ALA A O 1
ATOM 732 N N . TRP A 1 92 ? 12.662 -3.005 -8.063 1.00 95.44 92 TRP A N 1
ATOM 733 C CA . TRP A 1 92 ? 12.686 -2.502 -6.683 1.00 95.44 92 TRP A CA 1
ATOM 734 C C . TRP A 1 92 ? 13.373 -3.513 -5.759 1.00 95.44 92 TRP A C 1
ATOM 736 O O . TRP A 1 92 ? 12.943 -3.752 -4.627 1.00 95.44 92 TRP A O 1
ATOM 746 N N . GLU A 1 93 ? 14.410 -4.161 -6.288 1.00 96.56 93 GLU A N 1
ATOM 747 C CA . GLU A 1 93 ? 15.237 -5.079 -5.519 1.00 96.56 93 GLU A CA 1
ATOM 748 C C . GLU A 1 93 ? 15.931 -4.321 -4.386 1.00 96.56 93 GLU A C 1
ATOM 750 O O . GLU A 1 93 ? 16.351 -3.174 -4.537 1.00 96.56 93 GLU A O 1
ATOM 755 N N . SER A 1 94 ? 16.055 -4.983 -3.245 1.00 94.00 94 SER A N 1
ATOM 756 C CA . SER A 1 94 ? 16.806 -4.485 -2.101 1.00 94.00 94 SER A CA 1
ATOM 757 C C . SER A 1 94 ? 17.730 -5.591 -1.597 1.00 94.00 94 SER A C 1
ATOM 759 O O . SER A 1 94 ? 17.731 -6.709 -2.108 1.00 94.00 94 SER A O 1
ATOM 761 N N . GLY A 1 95 ? 18.510 -5.323 -0.551 1.00 88.44 95 GLY A N 1
ATOM 762 C CA . GLY A 1 95 ? 19.316 -6.361 0.098 1.00 88.44 95 GLY A CA 1
ATOM 763 C C . GLY A 1 95 ? 18.508 -7.391 0.904 1.00 88.44 95 GLY A C 1
ATOM 764 O O . GLY A 1 95 ? 19.123 -8.179 1.626 1.00 88.44 95 GLY A O 1
ATOM 765 N N . ARG A 1 96 ? 17.165 -7.348 0.875 1.00 91.81 96 ARG A N 1
ATOM 766 C CA . ARG A 1 96 ? 16.313 -8.154 1.759 1.00 91.81 96 ARG A CA 1
ATOM 767 C C . ARG A 1 96 ? 14.997 -8.611 1.118 1.00 91.81 96 ARG A C 1
ATOM 769 O O . ARG A 1 96 ? 14.976 -9.713 0.586 1.00 91.81 96 ARG A O 1
ATOM 776 N N . TYR A 1 97 ? 13.908 -7.841 1.231 1.00 94.88 97 TYR A N 1
ATOM 777 C CA . TYR A 1 97 ? 12.574 -8.241 0.744 1.00 94.88 97 TYR A CA 1
ATOM 778 C C . TYR A 1 97 ? 12.082 -7.407 -0.456 1.00 94.88 97 TYR A C 1
ATOM 780 O O . TYR A 1 97 ? 10.940 -7.563 -0.884 1.00 94.88 97 TYR A O 1
ATOM 788 N N . GLY A 1 98 ? 12.909 -6.505 -0.988 1.00 96.75 98 GLY A N 1
ATOM 789 C CA . GLY A 1 98 ? 12.514 -5.473 -1.947 1.00 96.75 98 GLY A CA 1
ATOM 790 C C . GLY A 1 98 ? 11.984 -4.209 -1.261 1.00 96.75 98 GLY A C 1
ATOM 791 O O . GLY A 1 98 ? 11.410 -4.265 -0.171 1.00 96.75 98 GLY A O 1
ATOM 792 N N . ASP A 1 99 ? 12.147 -3.052 -1.908 1.00 97.50 99 ASP A N 1
ATOM 793 C CA . ASP A 1 99 ? 11.940 -1.730 -1.289 1.00 97.50 99 ASP A CA 1
ATOM 794 C C . ASP A 1 99 ? 10.553 -1.538 -0.646 1.00 97.50 99 ASP A C 1
ATOM 796 O O . ASP A 1 99 ? 10.426 -0.887 0.393 1.00 97.50 99 ASP A O 1
ATOM 800 N N . TYR A 1 100 ? 9.497 -2.096 -1.248 1.00 98.00 100 TYR A N 1
ATOM 801 C CA . TYR A 1 100 ? 8.123 -1.944 -0.755 1.00 98.00 100 TYR A CA 1
ATOM 802 C C . TYR A 1 100 ? 7.857 -2.753 0.518 1.00 98.00 100 TYR A C 1
ATOM 804 O O . TYR A 1 100 ? 7.237 -2.232 1.451 1.00 98.00 100 TYR A O 1
ATOM 812 N N . LEU A 1 101 ? 8.330 -4.003 0.571 1.00 97.88 101 LEU A N 1
ATOM 813 C CA . LEU A 1 101 ? 8.216 -4.860 1.754 1.00 97.88 101 LEU A CA 1
ATOM 814 C C . LEU A 1 101 ? 9.177 -4.413 2.856 1.00 97.88 101 LEU A C 1
ATOM 816 O O . LEU A 1 101 ? 8.803 -4.428 4.026 1.00 97.88 101 LEU A O 1
ATOM 820 N N . ASP A 1 102 ? 10.370 -3.936 2.502 1.00 97.50 102 ASP A N 1
ATOM 821 C CA . ASP A 1 102 ? 11.296 -3.350 3.470 1.00 97.50 102 ASP A CA 1
ATOM 822 C C . ASP A 1 102 ? 10.727 -2.068 4.087 1.00 97.50 102 ASP A C 1
ATOM 824 O O . ASP A 1 102 ? 10.864 -1.853 5.290 1.00 97.50 102 ASP A O 1
ATOM 828 N N . ALA A 1 103 ? 10.032 -1.229 3.314 1.00 97.75 103 ALA A N 1
ATOM 829 C CA . ALA A 1 103 ? 9.334 -0.072 3.867 1.00 97.75 103 ALA A CA 1
ATOM 830 C C . ALA A 1 103 ? 8.233 -0.484 4.859 1.00 97.75 103 ALA A C 1
ATOM 832 O O . ALA A 1 103 ? 8.118 0.141 5.911 1.00 97.75 103 ALA A O 1
ATOM 8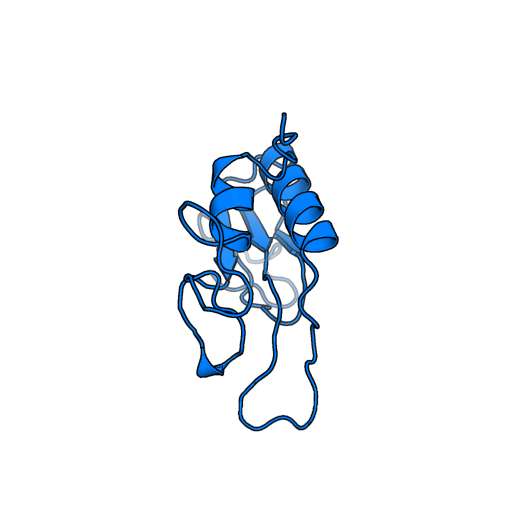33 N N . LEU A 1 104 ? 7.461 -1.541 4.571 1.00 97.69 104 LEU A N 1
ATOM 834 C CA . LEU A 1 104 ? 6.469 -2.081 5.514 1.00 97.69 104 LEU A CA 1
ATOM 835 C C . LEU A 1 104 ? 7.126 -2.619 6.787 1.00 97.69 104 LEU A C 1
ATOM 837 O O . LEU A 1 104 ? 6.650 -2.344 7.881 1.00 97.69 104 LEU A O 1
ATOM 841 N N . ALA A 1 105 ? 8.235 -3.347 6.651 1.00 96.62 105 ALA A N 1
ATOM 842 C CA . ALA A 1 105 ? 8.960 -3.929 7.779 1.00 96.62 105 ALA A CA 1
ATOM 843 C C . ALA A 1 105 ? 9.562 -2.881 8.733 1.00 96.62 105 ALA A C 1
ATOM 845 O O . ALA A 1 105 ? 9.905 -3.224 9.862 1.00 96.62 105 ALA A O 1
ATOM 846 N N . ASN A 1 106 ? 9.707 -1.633 8.280 1.00 96.31 106 ASN A N 1
ATOM 847 C CA . ASN A 1 106 ? 10.266 -0.522 9.048 1.00 96.31 106 ASN A CA 1
ATOM 848 C C . ASN A 1 106 ? 9.226 0.570 9.354 1.00 96.31 106 ASN A C 1
ATOM 850 O O . ASN A 1 106 ? 9.604 1.718 9.581 1.00 96.31 106 ASN A O 1
ATOM 854 N N . ASP A 1 107 ? 7.928 0.257 9.301 1.00 97.69 107 ASP A N 1
ATOM 855 C CA . ASP A 1 107 ? 6.835 1.208 9.558 1.00 97.69 107 ASP A CA 1
ATOM 856 C C . ASP A 1 107 ? 6.930 2.497 8.713 1.00 97.69 107 ASP A C 1
ATOM 858 O O . ASP A 1 107 ? 6.569 3.596 9.138 1.00 97.69 107 ASP A O 1
ATOM 862 N N . GLY A 1 108 ? 7.449 2.382 7.488 1.00 96.50 108 GLY A N 1
ATOM 863 C CA . GLY A 1 108 ? 7.640 3.500 6.567 1.00 96.50 108 GLY A CA 1
ATOM 864 C C . GLY A 1 108 ? 8.778 4.448 6.956 1.00 96.50 108 GLY A C 1
ATOM 865 O O . GLY A 1 108 ? 8.903 5.519 6.358 1.00 96.50 108 GLY A O 1
ATOM 866 N N . VAL A 1 109 ? 9.607 4.101 7.941 1.00 95.25 109 VAL A N 1
ATOM 867 C CA . VAL A 1 109 ? 10.807 4.858 8.311 1.00 95.25 109 VAL A CA 1
ATOM 868 C C . VAL A 1 109 ? 11.946 4.504 7.357 1.00 95.25 109 VAL A C 1
ATOM 870 O O . VAL A 1 109 ? 12.189 3.336 7.053 1.00 95.25 109 VAL A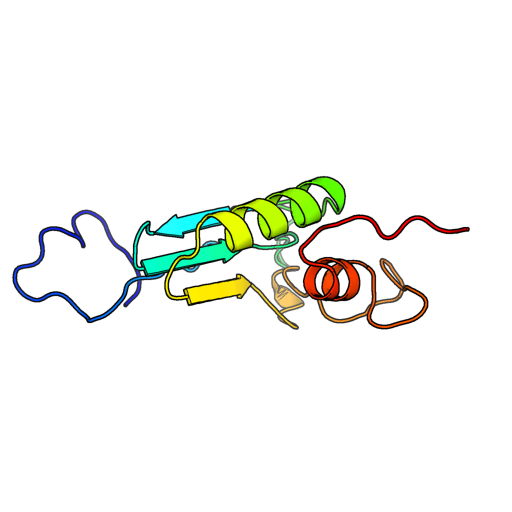 O 1
ATOM 873 N N . GLU A 1 110 ? 12.662 5.518 6.872 1.00 83.94 110 GLU A N 1
ATOM 874 C CA . GLU A 1 110 ? 13.901 5.282 6.136 1.00 83.94 110 GLU A CA 1
ATOM 875 C C . GLU A 1 110 ? 14.977 4.805 7.104 1.00 83.94 110 GLU A C 1
ATOM 877 O O . GLU A 1 110 ? 15.365 5.514 8.033 1.00 83.94 110 GLU A O 1
ATOM 882 N N . VAL A 1 111 ? 15.466 3.590 6.884 1.00 70.19 111 VAL A N 1
ATOM 883 C CA . VAL A 1 111 ? 16.629 3.095 7.609 1.00 70.19 111 VAL A CA 1
ATOM 884 C C . VAL A 1 111 ? 17.850 3.699 6.925 1.00 70.19 111 VAL A C 1
ATOM 886 O O . VAL A 1 111 ? 18.176 3.335 5.797 1.00 70.19 111 VAL A O 1
ATOM 889 N N . GLY A 1 112 ? 18.476 4.684 7.572 1.00 56.69 112 GLY A N 1
ATOM 890 C CA . GLY A 1 112 ? 19.685 5.319 7.057 1.00 56.69 112 GLY A CA 1
ATOM 891 C C . GLY A 1 112 ? 20.769 4.277 6.779 1.00 56.69 112 GLY A C 1
ATOM 892 O O . GLY A 1 112 ? 21.112 3.487 7.659 1.00 56.69 112 GLY A O 1
ATOM 893 N N . GLY A 1 113 ? 21.290 4.272 5.553 1.00 47.19 113 GLY A N 1
ATOM 894 C CA . GLY A 1 113 ? 22.532 3.578 5.235 1.00 47.19 113 GLY A CA 1
ATOM 895 C C . GLY A 1 113 ? 23.704 4.307 5.888 1.00 47.19 113 GLY A C 1
ATOM 896 O O . GLY A 1 113 ? 23.803 5.529 5.774 1.00 47.19 113 GLY A O 1
ATOM 897 N N . SER A 1 114 ? 24.529 3.545 6.603 1.00 35.97 114 SER A N 1
ATOM 898 C CA . SER A 1 114 ? 25.816 3.942 7.184 1.00 35.97 114 SER A CA 1
ATOM 899 C C . SER A 1 114 ? 26.763 4.587 6.176 1.00 35.97 114 SER A C 1
ATOM 901 O O . SER A 1 114 ? 26.787 4.112 5.017 1.00 35.97 114 SER A O 1
#